Protein AF-A0A354I7J8-F1 (afdb_monomer_lite)

Foldseek 3Di:
DQLLPDDPVLLLLLLLLLVLLVVPPDDDDPQLLVLSQVSCVSNVHDGDRHDHPDHNLVSLQVCLVVDDQVNLLVSLLSSLCSNDRVHDPVPVVCVLVSSCVSNVNDSVSSVVSNVVVVVVVVVVVVVCVVVPD

Secondary structure (DSSP, 8-state):
--GGGS-HHHHHHHHHHHHHTTTTT-PPPHHHHHHHHHHHHHHT---------S-HHHHHHHHHHHS-HHHHHHHHHHHHHHHTTTS--TT-TTHHHHHHHHTTS-HHHHHHHHHHHHHHHHHHHHHHHHHH-

Radius of gyration: 14.53 Å; chains: 1; bounding box: 40×35×32 Å

Structure (mmCIF, N/CA/C/O backbone):
data_AF-A0A354I7J8-F1
#
_entry.id   AF-A0A354I7J8-F1
#
loop_
_atom_site.group_PDB
_atom_site.id
_atom_site.type_symbol
_atom_site.label_atom_id
_atom_site.label_alt_id
_atom_site.label_comp_id
_atom_site.label_asym_id
_atom_site.label_entity_id
_atom_site.label_seq_id
_atom_site.pdbx_PDB_ins_code
_atom_site.Cartn_x
_atom_site.Cartn_y
_atom_site.Cartn_z
_atom_site.occupancy
_atom_site.B_iso_or_equiv
_atom_site.auth_seq_id
_atom_site.auth_comp_id
_atom_site.auth_asym_id
_atom_site.auth_atom_id
_atom_site.pdbx_PDB_model_num
ATOM 1 N N . MET A 1 1 ? -1.623 -7.823 -0.466 1.00 88.00 1 MET A N 1
ATOM 2 C CA . MET A 1 1 ? -1.645 -6.779 0.580 1.00 88.00 1 MET A CA 1
ATOM 3 C C . MET A 1 1 ? -2.996 -6.694 1.309 1.00 88.00 1 MET A C 1
ATOM 5 O O . MET A 1 1 ? -3.339 -5.620 1.787 1.00 88.00 1 MET A O 1
ATOM 9 N N . PHE A 1 2 ? -3.724 -7.810 1.479 1.00 94.31 2 PHE A N 1
ATOM 10 C CA . PHE A 1 2 ? -5.080 -7.839 2.059 1.00 94.31 2 PHE A CA 1
ATOM 11 C C . PHE A 1 2 ? -6.066 -6.969 1.271 1.00 94.31 2 PHE A C 1
ATOM 13 O O . PHE A 1 2 ? -6.915 -6.301 1.850 1.00 94.31 2 PHE A O 1
ATOM 20 N N . LEU A 1 3 ? -5.906 -6.904 -0.054 1.00 95.38 3 LEU A N 1
ATOM 21 C CA . LEU A 1 3 ? -6.712 -6.019 -0.897 1.00 95.38 3 LEU A CA 1
ATOM 22 C C . LEU A 1 3 ? -8.109 -6.583 -1.179 1.00 95.38 3 LEU A C 1
ATOM 24 O O . LEU A 1 3 ? -9.004 -5.853 -1.590 1.00 95.38 3 LEU A O 1
ATOM 28 N N . ASP A 1 4 ? -8.321 -7.864 -0.897 1.00 93.88 4 ASP A N 1
ATOM 29 C CA . ASP A 1 4 ? -9.620 -8.530 -0.943 1.00 93.88 4 ASP A CA 1
ATOM 30 C C . ASP A 1 4 ? -10.641 -7.914 0.032 1.00 93.88 4 ASP A C 1
ATOM 32 O O . ASP A 1 4 ? -11.846 -7.986 -0.211 1.00 93.88 4 ASP A O 1
ATOM 36 N N . VAL A 1 5 ? -10.173 -7.239 1.092 1.00 94.81 5 VAL A N 1
ATOM 37 C CA . VAL A 1 5 ? -11.037 -6.559 2.073 1.00 94.81 5 VAL A CA 1
ATOM 38 C C . VAL A 1 5 ? -11.592 -5.219 1.573 1.00 94.81 5 VAL A C 1
ATOM 40 O O . VAL A 1 5 ? -12.475 -4.648 2.221 1.00 94.81 5 VAL A O 1
ATOM 43 N N . LEU A 1 6 ? -11.090 -4.700 0.443 1.00 97.00 6 LEU A N 1
ATOM 44 C CA . LEU A 1 6 ? -11.561 -3.440 -0.130 1.00 97.00 6 LEU A CA 1
ATOM 45 C C . LEU A 1 6 ? -12.972 -3.598 -0.691 1.00 97.00 6 LEU A C 1
ATOM 47 O O . LEU A 1 6 ? -13.261 -4.485 -1.506 1.00 97.00 6 LEU A O 1
ATOM 51 N N . GLN A 1 7 ? -13.833 -2.669 -0.290 1.00 96.94 7 GLN A N 1
ATOM 52 C CA . GLN A 1 7 ? -15.183 -2.543 -0.807 1.00 96.94 7 GLN A CA 1
ATOM 53 C C . GLN A 1 7 ? -15.122 -2.159 -2.281 1.00 96.94 7 GLN A C 1
ATOM 55 O O . GLN A 1 7 ? -14.329 -1.307 -2.677 1.00 96.94 7 GLN A O 1
ATOM 60 N N . GLU A 1 8 ? -16.000 -2.749 -3.092 1.00 96.06 8 GLU A N 1
ATOM 61 C CA . GLU A 1 8 ? -15.997 -2.584 -4.551 1.00 96.06 8 GLU A CA 1
ATOM 62 C C . GLU A 1 8 ? -15.950 -1.111 -4.986 1.00 96.06 8 GLU A C 1
ATOM 64 O O . GLU A 1 8 ? -15.128 -0.734 -5.818 1.00 96.06 8 GLU A O 1
ATOM 69 N N . LYS A 1 9 ? -16.740 -0.259 -4.319 1.00 95.44 9 LYS A N 1
ATOM 70 C CA . LYS A 1 9 ? -16.822 1.193 -4.554 1.00 95.44 9 LYS A CA 1
ATOM 71 C C . LYS A 1 9 ? -15.499 1.962 -4.381 1.00 95.44 9 LYS A C 1
ATOM 73 O O . LYS A 1 9 ? -15.413 3.100 -4.834 1.00 95.44 9 LYS A O 1
ATOM 78 N N . ASN A 1 10 ? -14.511 1.388 -3.693 1.00 96.94 10 ASN A N 1
ATOM 79 C CA . ASN A 1 10 ? -13.248 2.046 -3.355 1.00 96.94 10 ASN A CA 1
ATOM 80 C C . ASN A 1 10 ? -12.044 1.485 -4.133 1.00 96.94 10 ASN A C 1
ATOM 82 O O . ASN A 1 10 ? -10.967 2.074 -4.080 1.00 96.94 10 ASN A O 1
ATOM 86 N N . ARG A 1 11 ? -12.199 0.358 -4.841 1.00 96.75 11 ARG A N 1
ATOM 87 C CA . ARG A 1 11 ? -11.084 -0.364 -5.485 1.00 96.75 11 ARG A CA 1
ATOM 88 C C . ARG A 1 11 ? -10.398 0.455 -6.572 1.00 96.75 11 ARG A C 1
ATOM 90 O O . ARG A 1 11 ? -9.175 0.521 -6.594 1.00 96.75 11 ARG A O 1
ATOM 97 N N . GLU A 1 12 ? -11.186 1.109 -7.421 1.00 95.75 12 GLU A N 1
ATOM 98 C CA . GLU A 1 12 ? -10.664 1.950 -8.504 1.00 95.75 12 GLU A CA 1
ATOM 99 C C . GLU A 1 12 ? -9.854 3.125 -7.948 1.00 95.75 12 GLU A C 1
ATOM 101 O O . GLU A 1 12 ? -8.688 3.309 -8.276 1.00 95.75 12 GLU A O 1
ATOM 106 N N . MET A 1 13 ? -10.439 3.843 -6.989 1.00 95.81 13 MET A N 1
ATOM 107 C CA . MET A 1 13 ? -9.806 4.985 -6.333 1.00 95.81 13 MET A CA 1
ATOM 108 C C . MET A 1 13 ? -8.538 4.588 -5.556 1.00 95.81 13 MET A C 1
ATOM 110 O O . MET A 1 13 ? -7.580 5.353 -5.474 1.00 95.81 13 MET A O 1
ATOM 114 N N . PHE A 1 14 ? -8.483 3.371 -5.009 1.00 96.81 14 PHE A N 1
ATOM 115 C CA . PHE A 1 14 ? -7.249 2.828 -4.441 1.00 96.81 14 PHE A CA 1
ATOM 116 C C . PHE A 1 14 ? -6.158 2.626 -5.508 1.00 96.81 14 PHE A C 1
ATOM 118 O O . PHE A 1 14 ? -5.001 2.970 -5.262 1.00 96.81 14 PHE A O 1
ATOM 125 N N . LEU A 1 15 ? -6.495 2.108 -6.692 1.00 95.69 15 LEU A N 1
ATOM 126 C CA . LEU A 1 15 ? -5.518 1.977 -7.776 1.00 95.69 15 LEU A CA 1
ATOM 127 C C . LEU A 1 15 ? -5.040 3.347 -8.267 1.00 95.69 15 LEU A C 1
ATOM 129 O O . LEU A 1 15 ? -3.841 3.520 -8.500 1.00 95.69 15 LEU A O 1
ATOM 133 N N . GLU A 1 16 ? -5.950 4.319 -8.385 1.00 94.50 16 GLU A N 1
ATOM 134 C CA . GLU A 1 16 ? -5.620 5.714 -8.694 1.00 94.50 16 GLU A CA 1
ATOM 135 C C . GLU A 1 16 ? -4.619 6.275 -7.675 1.00 94.50 16 GLU A C 1
ATOM 137 O O . GLU A 1 16 ? -3.610 6.863 -8.064 1.00 94.50 16 GLU A O 1
ATOM 142 N N . ALA A 1 17 ? -4.825 6.011 -6.378 1.00 93.81 17 ALA A N 1
ATOM 143 C CA . ALA A 1 17 ? -3.870 6.380 -5.337 1.00 93.81 17 ALA A CA 1
ATOM 144 C C . ALA A 1 17 ? -2.492 5.747 -5.590 1.00 93.81 17 ALA A C 1
ATOM 146 O O . ALA A 1 17 ? -1.486 6.453 -5.584 1.00 93.81 17 ALA A O 1
ATOM 147 N N . CYS A 1 18 ? -2.421 4.439 -5.864 1.00 92.56 18 CYS A N 1
ATOM 148 C CA . CYS A 1 18 ? -1.147 3.770 -6.138 1.00 92.56 18 CYS A CA 1
ATOM 149 C C . CYS A 1 18 ? -0.388 4.423 -7.300 1.00 92.56 18 CYS A C 1
ATOM 151 O O . CYS A 1 18 ? 0.796 4.727 -7.156 1.00 92.56 18 CYS A O 1
ATOM 153 N 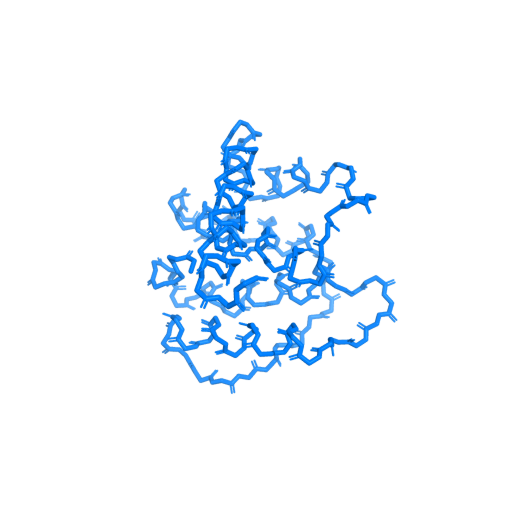N . VAL A 1 19 ? -1.053 4.701 -8.426 1.00 90.12 19 VAL A N 1
ATOM 154 C CA . VAL A 1 19 ? -0.378 5.339 -9.567 1.00 90.12 19 VAL A CA 1
ATOM 155 C C . VAL A 1 19 ? -0.006 6.795 -9.272 1.00 90.12 19 VAL A C 1
ATOM 157 O O . VAL A 1 19 ? 1.082 7.226 -9.656 1.00 90.12 19 VAL A O 1
ATOM 160 N N . SER A 1 20 ? -0.818 7.533 -8.508 1.00 88.62 20 SER A N 1
ATOM 161 C CA . SER A 1 20 ? -0.523 8.917 -8.110 1.00 88.62 20 SER A CA 1
ATOM 162 C C . SER A 1 20 ? 0.718 9.054 -7.219 1.00 88.62 20 SER A C 1
ATOM 164 O O . SER A 1 20 ? 1.328 10.119 -7.210 1.00 88.62 20 SER A O 1
ATOM 166 N N . VAL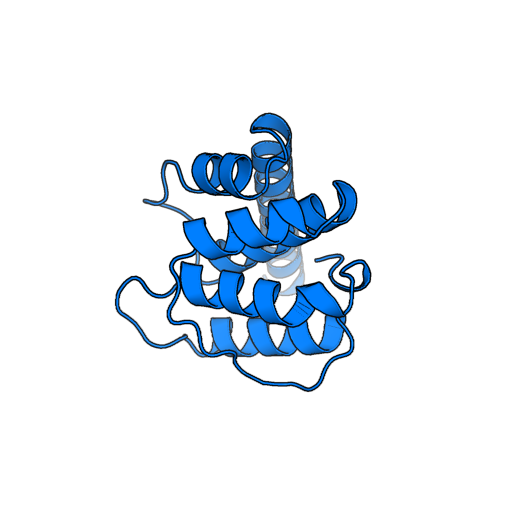 A 1 21 ? 1.162 7.994 -6.529 1.00 84.44 21 VAL A N 1
ATOM 167 C CA . VAL A 1 21 ? 2.440 7.994 -5.780 1.00 84.44 21 VAL A CA 1
ATOM 168 C C . VAL A 1 21 ? 3.663 8.138 -6.696 1.00 84.44 21 VAL A C 1
ATOM 170 O O . VAL A 1 21 ? 4.711 8.617 -6.266 1.00 84.44 21 VAL A O 1
ATOM 173 N N . THR A 1 22 ? 3.549 7.723 -7.958 1.00 72.94 22 THR A N 1
ATOM 174 C CA . THR A 1 22 ? 4.662 7.698 -8.931 1.00 72.94 22 THR A CA 1
ATOM 175 C C . THR A 1 22 ? 4.659 8.896 -9.881 1.00 72.94 22 THR A C 1
ATOM 177 O O . THR A 1 22 ? 5.655 9.177 -10.548 1.00 72.94 22 THR A O 1
ATOM 180 N N . MET A 1 23 ? 3.560 9.655 -9.899 1.00 58.62 23 MET A N 1
ATOM 181 C CA . MET A 1 23 ? 3.259 10.722 -10.862 1.00 58.62 23 MET A CA 1
ATOM 182 C C . MET A 1 23 ? 3.971 12.056 -10.568 1.00 58.62 23 MET A C 1
ATOM 184 O O . MET A 1 23 ? 3.431 13.121 -10.845 1.00 58.62 23 MET A O 1
ATOM 188 N N . LEU A 1 24 ? 5.200 12.019 -10.040 1.00 51.72 24 LEU A N 1
ATOM 189 C CA . LEU A 1 24 ? 6.029 13.222 -9.897 1.00 51.72 24 LEU A CA 1
ATOM 190 C C . LEU A 1 24 ? 6.837 13.586 -11.155 1.00 51.72 24 LEU A C 1
ATOM 192 O O . LEU A 1 24 ? 7.406 14.666 -11.149 1.00 51.72 24 LEU A O 1
ATOM 196 N N . ASP A 1 25 ? 6.877 12.745 -12.207 1.00 47.38 25 ASP A N 1
ATOM 197 C CA . ASP A 1 25 ? 7.232 13.154 -13.597 1.00 47.38 25 ASP A CA 1
ATOM 198 C C . ASP A 1 25 ? 7.343 11.993 -14.622 1.00 47.38 25 ASP A C 1
ATOM 200 O O . ASP A 1 25 ? 7.840 12.182 -15.736 1.00 47.38 25 ASP A O 1
ATOM 204 N N . ARG A 1 26 ? 6.974 10.743 -14.289 1.00 57.16 26 ARG A N 1
ATOM 205 C CA . ARG A 1 26 ? 7.320 9.580 -15.134 1.00 57.16 26 ARG A CA 1
ATOM 206 C C . ARG A 1 26 ? 6.184 8.581 -15.312 1.00 57.16 26 ARG A C 1
ATOM 208 O O . ARG A 1 26 ? 5.376 8.343 -14.426 1.00 57.16 26 ARG A O 1
ATOM 215 N N . SER A 1 27 ? 6.163 7.972 -16.496 1.00 74.81 27 SER A N 1
ATOM 216 C CA . SER A 1 27 ? 5.361 6.790 -16.806 1.00 74.81 27 SER A CA 1
ATOM 217 C C . SER A 1 27 ? 5.728 5.620 -15.891 1.00 74.81 27 SER A C 1
ATOM 219 O O . SER A 1 27 ? 6.920 5.403 -15.671 1.00 74.81 27 SER A O 1
ATOM 221 N N . LEU A 1 28 ? 4.737 4.812 -15.493 1.00 84.44 28 LEU A N 1
ATOM 222 C CA . LEU A 1 28 ? 4.960 3.600 -14.696 1.00 84.44 28 LEU A CA 1
ATOM 223 C C . LEU A 1 28 ? 6.035 2.691 -15.307 1.00 84.44 28 LEU A C 1
ATOM 225 O O . LEU A 1 28 ? 5.981 2.382 -16.512 1.00 84.44 28 LEU A O 1
ATOM 229 N N . THR A 1 29 ? 6.948 2.213 -14.463 1.00 88.31 29 THR A N 1
ATOM 230 C CA . THR A 1 29 ? 7.912 1.165 -14.794 1.00 88.31 29 THR A CA 1
ATOM 231 C C . THR A 1 29 ? 7.201 -0.169 -15.031 1.00 88.31 29 THR A C 1
ATOM 233 O O . THR A 1 29 ? 6.040 -0.375 -14.670 1.00 88.31 29 THR A O 1
ATOM 236 N N . GLU A 1 30 ? 7.892 -1.124 -15.652 1.00 89.50 30 GLU A N 1
ATOM 237 C CA . GLU A 1 30 ? 7.329 -2.460 -15.885 1.00 89.50 30 GLU A CA 1
ATOM 238 C C . GLU A 1 30 ? 7.005 -3.194 -14.570 1.00 89.50 30 GLU A C 1
ATOM 240 O O . GLU A 1 30 ? 6.056 -3.977 -14.503 1.00 89.50 30 GLU A O 1
ATOM 245 N N . ARG A 1 31 ? 7.777 -2.937 -13.505 1.00 89.81 31 ARG A N 1
ATOM 246 C CA . ARG A 1 31 ? 7.531 -3.520 -12.179 1.00 89.81 31 ARG A CA 1
ATOM 247 C C . ARG A 1 31 ? 6.278 -2.933 -11.547 1.00 89.81 31 ARG A C 1
ATOM 249 O O . ARG A 1 31 ? 5.428 -3.695 -11.092 1.00 89.81 31 ARG A O 1
ATOM 256 N N . GLU A 1 32 ? 6.135 -1.614 -11.596 1.00 90.88 32 GLU A N 1
ATOM 257 C CA . GLU A 1 32 ? 4.948 -0.910 -11.113 1.00 90.88 32 GLU A CA 1
ATOM 258 C C . GLU A 1 32 ? 3.690 -1.370 -11.858 1.00 90.88 32 GLU A C 1
ATOM 260 O O . GLU A 1 32 ? 2.707 -1.738 -11.221 1.00 90.88 32 GLU A O 1
ATOM 265 N N . ARG A 1 33 ? 3.734 -1.472 -13.197 1.00 92.50 33 ARG A N 1
ATOM 266 C CA . ARG A 1 33 ? 2.612 -2.009 -13.993 1.00 92.50 33 ARG A CA 1
ATOM 267 C C . ARG A 1 33 ? 2.228 -3.410 -13.543 1.00 92.50 33 ARG A C 1
ATOM 269 O O . ARG A 1 33 ? 1.058 -3.662 -13.275 1.00 92.50 33 ARG A O 1
ATOM 276 N N . LYS A 1 34 ? 3.199 -4.318 -13.408 1.00 94.62 34 LYS A N 1
ATOM 277 C CA . LYS A 1 34 ? 2.936 -5.684 -12.929 1.00 94.62 34 LYS A CA 1
ATOM 278 C C . LYS A 1 34 ? 2.304 -5.706 -11.541 1.00 94.62 34 LYS A C 1
ATOM 280 O O . LYS A 1 34 ? 1.450 -6.559 -11.298 1.00 94.62 34 LYS A O 1
ATOM 285 N N . LEU A 1 35 ? 2.695 -4.788 -10.657 1.00 94.19 35 LEU A N 1
ATOM 286 C CA . LEU A 1 35 ? 2.106 -4.673 -9.327 1.00 94.19 35 LEU A CA 1
ATOM 287 C C . LEU A 1 35 ? 0.667 -4.153 -9.376 1.00 94.19 35 LEU A C 1
ATOM 289 O O . LEU A 1 35 ? -0.186 -4.746 -8.723 1.00 94.19 35 LEU A O 1
ATOM 293 N N . VAL A 1 36 ? 0.363 -3.143 -10.200 1.00 95.31 36 VAL A N 1
ATOM 294 C CA . VAL A 1 36 ? -1.025 -2.685 -10.419 1.00 95.31 36 VAL A CA 1
ATOM 295 C C . VAL A 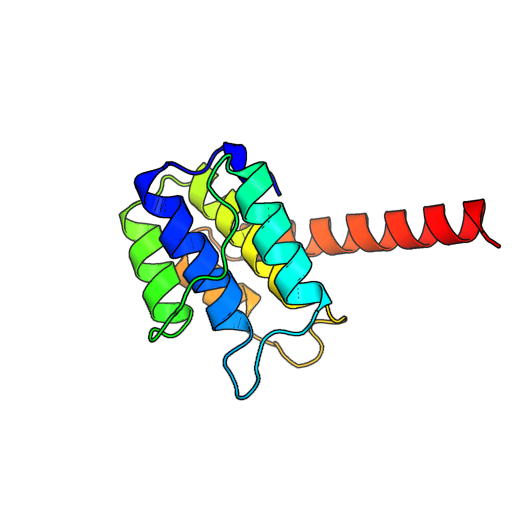1 36 ? -1.907 -3.843 -10.902 1.00 95.31 36 VAL A C 1
ATOM 297 O O . VAL A 1 36 ? -2.980 -4.082 -10.348 1.00 95.31 36 VAL A O 1
ATOM 300 N N . LEU A 1 37 ? -1.438 -4.625 -11.880 1.00 96.88 37 LEU A N 1
ATOM 301 C CA . LEU A 1 37 ? -2.192 -5.783 -12.376 1.00 96.88 37 LEU A CA 1
ATOM 302 C C . LEU A 1 37 ? -2.347 -6.875 -11.304 1.00 96.88 37 LEU A C 1
ATOM 304 O O . LEU A 1 37 ? -3.389 -7.522 -11.215 1.00 96.88 37 LEU A O 1
ATOM 308 N N . ALA A 1 38 ? -1.335 -7.075 -10.454 1.00 97.12 38 ALA A N 1
ATOM 309 C CA . ALA A 1 38 ? -1.440 -7.985 -9.314 1.00 97.12 38 ALA A CA 1
ATOM 310 C C . ALA A 1 38 ? -2.477 -7.511 -8.287 1.00 97.12 38 ALA A C 1
ATOM 312 O O . ALA A 1 38 ? -3.235 -8.337 -7.783 1.00 97.12 38 ALA A O 1
ATOM 313 N N . TYR A 1 39 ? -2.561 -6.205 -8.030 1.00 97.56 39 TYR A N 1
ATOM 314 C CA . TYR A 1 39 ? -3.587 -5.624 -7.166 1.00 97.56 39 TYR A CA 1
ATOM 315 C C . TYR A 1 39 ? -4.990 -5.796 -7.754 1.00 97.56 39 TYR A C 1
ATOM 317 O O . TYR A 1 39 ? -5.900 -6.172 -7.019 1.00 97.56 39 TYR A O 1
ATOM 325 N N . CYS A 1 40 ? -5.164 -5.629 -9.071 1.00 97.69 40 CYS A N 1
ATOM 326 C CA . CYS A 1 40 ? -6.436 -5.923 -9.745 1.00 97.69 40 CYS A CA 1
ATOM 327 C C . CYS A 1 40 ? -6.889 -7.367 -9.482 1.00 97.69 40 CYS A C 1
ATOM 329 O O . CYS A 1 40 ? -8.026 -7.599 -9.068 1.00 97.69 40 CYS A O 1
ATOM 331 N N . ARG A 1 41 ? -5.976 -8.335 -9.657 1.00 97.56 41 ARG A N 1
ATOM 332 C CA . ARG A 1 41 ? -6.255 -9.756 -9.396 1.00 97.56 41 ARG A CA 1
ATOM 333 C C . ARG A 1 41 ? -6.592 -10.028 -7.934 1.00 97.56 41 ARG A C 1
ATOM 335 O O . ARG A 1 41 ? -7.538 -10.761 -7.672 1.00 97.56 41 ARG A O 1
ATOM 342 N N . GLU A 1 42 ? -5.844 -9.448 -6.997 1.00 97.44 42 GLU A N 1
ATOM 343 C CA . GLU A 1 42 ? -6.087 -9.629 -5.559 1.00 97.44 42 GLU A CA 1
ATOM 344 C C . GLU A 1 42 ? -7.462 -9.087 -5.141 1.00 97.44 42 GLU A C 1
ATOM 346 O O . GLU A 1 42 ? -8.167 -9.726 -4.367 1.00 97.44 42 GLU A O 1
ATOM 351 N N . MET A 1 43 ? -7.879 -7.952 -5.707 1.00 97.06 43 MET A N 1
ATOM 352 C CA . MET A 1 43 ? -9.204 -7.371 -5.473 1.00 97.06 43 MET A CA 1
ATOM 353 C C . MET A 1 43 ? -10.333 -8.066 -6.253 1.00 97.06 43 MET A C 1
ATOM 355 O O . MET A 1 43 ? -11.503 -7.759 -6.031 1.00 97.06 43 MET A O 1
ATOM 359 N N . GLY A 1 44 ? -10.017 -8.967 -7.188 1.00 96.12 44 GLY A N 1
ATOM 360 C CA . GLY A 1 44 ? -11.005 -9.644 -8.030 1.00 96.12 44 GLY A CA 1
ATOM 361 C C . GLY A 1 44 ? -11.679 -8.735 -9.065 1.00 96.12 44 GLY A C 1
ATOM 362 O O . GLY A 1 44 ? -12.865 -8.907 -9.339 1.00 96.12 44 GLY A O 1
ATOM 363 N N . ILE A 1 45 ? -10.950 -7.763 -9.621 1.00 96.38 45 ILE A N 1
ATOM 364 C CA . ILE A 1 45 ? -11.434 -6.867 -10.686 1.00 96.38 45 ILE A CA 1
ATOM 365 C C . ILE A 1 45 ? -10.670 -7.093 -11.997 1.00 96.38 45 ILE A C 1
ATOM 367 O O . ILE A 1 45 ? -9.617 -7.733 -12.020 1.00 96.38 45 ILE A O 1
ATOM 371 N N . ALA A 1 46 ? -11.205 -6.567 -13.101 1.00 97.06 46 ALA A N 1
ATOM 372 C CA . ALA A 1 46 ? -10.553 -6.653 -14.402 1.00 97.06 46 ALA A CA 1
ATOM 373 C C . ALA A 1 46 ? -9.195 -5.933 -14.391 1.00 97.06 46 ALA A C 1
ATOM 375 O O . ALA A 1 46 ? -9.071 -4.807 -13.908 1.00 97.06 46 ALA A O 1
ATOM 376 N N . GLU A 1 47 ? -8.183 -6.590 -14.950 1.00 97.75 47 GLU A N 1
ATOM 377 C CA . GLU A 1 47 ? -6.832 -6.052 -15.076 1.00 97.75 47 GLU A CA 1
ATOM 378 C C . GLU A 1 47 ? -6.802 -4.812 -15.973 1.00 97.75 47 GLU A C 1
ATOM 380 O O . GLU A 1 47 ? -7.152 -4.876 -17.151 1.00 97.75 47 GLU A O 1
ATOM 385 N N . HIS A 1 48 ? -6.349 -3.690 -15.421 1.00 95.50 48 HIS A N 1
ATOM 386 C CA . HIS A 1 48 ? -6.136 -2.450 -16.158 1.00 95.50 48 HIS A CA 1
ATOM 387 C C . HIS A 1 48 ? -5.168 -1.533 -15.391 1.00 95.50 48 HIS A C 1
ATOM 389 O O . HIS A 1 48 ? -4.766 -1.832 -14.267 1.00 95.50 48 HIS A O 1
ATOM 395 N N . ILE A 1 49 ? -4.763 -0.427 -16.020 1.00 92.62 49 ILE A N 1
ATOM 396 C CA . ILE A 1 49 ? -3.990 0.638 -15.374 1.00 92.62 49 ILE A CA 1
ATOM 397 C C . ILE A 1 49 ? -4.909 1.857 -15.264 1.00 92.62 49 ILE A C 1
ATOM 399 O O . ILE A 1 49 ? -5.346 2.340 -16.315 1.00 92.62 49 ILE A O 1
ATOM 403 N N . PRO A 1 50 ? -5.211 2.353 -14.053 1.00 90.38 50 PRO A N 1
ATOM 404 C CA . PRO A 1 50 ? -6.073 3.514 -13.895 1.00 90.38 50 PRO A CA 1
ATOM 405 C C . PRO A 1 50 ? -5.373 4.765 -14.428 1.00 90.38 50 PRO A C 1
ATOM 407 O O . PRO A 1 50 ? -4.139 4.867 -14.453 1.00 90.38 50 PRO A O 1
ATOM 410 N N . GLN A 1 51 ? -6.173 5.742 -14.828 1.00 83.44 51 GLN A N 1
ATOM 411 C CA . GLN A 1 51 ? -5.694 7.093 -15.079 1.00 83.44 51 GLN A CA 1
ATOM 412 C C . GLN A 1 51 ? -6.068 7.948 -13.880 1.00 83.44 51 GLN A C 1
ATOM 414 O O . GLN A 1 51 ? -7.216 7.939 -13.461 1.00 83.44 51 GLN A O 1
ATOM 419 N N . SER A 1 52 ? -5.111 8.704 -13.353 1.00 78.31 52 SER A N 1
ATOM 420 C CA . SER A 1 52 ? -5.379 9.650 -12.279 1.00 78.31 52 SER A CA 1
ATOM 421 C C . SER A 1 52 ? -4.902 11.034 -12.686 1.00 78.31 52 SER A C 1
ATOM 423 O O . SER A 1 52 ? -3.759 11.210 -13.106 1.00 78.31 52 SER A O 1
ATOM 425 N N . SER A 1 53 ? -5.796 12.012 -12.577 1.00 75.38 53 SER A N 1
ATOM 426 C CA . SER A 1 53 ? -5.467 13.437 -12.667 1.00 75.38 53 SER A CA 1
ATOM 427 C C . SER A 1 53 ? -5.287 14.078 -11.291 1.00 75.38 53 SER A C 1
ATOM 429 O O . SER A 1 53 ? -4.909 15.244 -11.205 1.00 75.38 53 SER A O 1
ATOM 431 N N . GLU A 1 54 ? -5.594 13.344 -10.219 1.00 80.88 54 GLU A N 1
ATOM 432 C CA . GLU A 1 54 ? -5.540 13.844 -8.853 1.00 80.88 54 GLU A CA 1
ATOM 433 C C . GLU A 1 54 ? -4.239 13.442 -8.153 1.00 80.88 54 GLU A C 1
ATOM 435 O O . GLU A 1 54 ? -3.692 12.349 -8.330 1.00 80.88 54 GLU A O 1
ATOM 440 N N . GLY A 1 55 ? -3.737 14.344 -7.312 1.00 85.44 55 GLY A N 1
ATOM 441 C CA . GLY A 1 55 ? -2.614 14.048 -6.432 1.00 85.44 55 GLY A CA 1
ATOM 442 C C . GLY A 1 55 ? -3.011 13.067 -5.329 1.00 85.44 55 GLY A C 1
ATOM 443 O O . GLY A 1 55 ? -4.161 13.038 -4.887 1.00 85.44 55 GLY A O 1
ATOM 444 N N . ILE A 1 56 ? -2.032 12.310 -4.829 1.00 88.38 56 ILE A N 1
ATOM 445 C CA . ILE A 1 56 ? -2.240 11.296 -3.784 1.00 88.38 56 ILE A CA 1
ATOM 446 C C . ILE A 1 56 ? -2.990 11.835 -2.556 1.00 88.38 56 ILE A C 1
ATOM 448 O O . ILE A 1 56 ? -3.857 11.148 -2.025 1.00 88.38 56 ILE A O 1
ATOM 452 N N . ALA A 1 57 ? -2.710 13.073 -2.136 1.00 89.50 57 ALA A N 1
ATOM 453 C CA . ALA A 1 57 ? -3.349 13.696 -0.977 1.00 89.50 57 ALA A CA 1
ATOM 454 C C . ALA A 1 57 ? -4.869 13.889 -1.151 1.00 89.50 57 ALA A C 1
ATOM 456 O O . ALA A 1 57 ? -5.625 13.713 -0.198 1.00 89.50 57 ALA A O 1
ATOM 457 N N . GLY A 1 58 ? -5.330 14.223 -2.362 1.00 91.25 58 GLY A N 1
ATOM 458 C CA . GLY A 1 58 ? -6.762 14.366 -2.649 1.00 91.25 58 GLY A CA 1
ATOM 459 C C . GLY A 1 58 ? -7.476 13.016 -2.615 1.00 91.25 58 GLY A C 1
ATOM 460 O O . GLY A 1 58 ? -8.503 12.858 -1.953 1.00 91.25 58 GLY A O 1
ATOM 461 N N . ILE A 1 59 ? -6.864 12.015 -3.247 1.00 94.38 59 ILE A N 1
ATOM 462 C CA . ILE A 1 59 ? -7.420 10.666 -3.341 1.00 94.38 59 ILE A CA 1
ATOM 463 C C . ILE A 1 59 ? -7.519 10.013 -1.959 1.00 94.38 59 ILE A C 1
ATOM 465 O O . ILE A 1 59 ? -8.561 9.458 -1.608 1.00 94.38 59 ILE A O 1
ATOM 469 N N . THR A 1 60 ? -6.470 10.101 -1.136 1.00 95.25 60 THR A N 1
ATOM 470 C CA . THR A 1 60 ? -6.483 9.506 0.210 1.00 95.25 60 THR A CA 1
ATOM 471 C C . THR A 1 60 ? -7.510 10.169 1.121 1.00 95.25 60 THR A C 1
ATOM 473 O O . THR A 1 60 ? -8.212 9.453 1.835 1.00 95.25 60 THR A O 1
ATOM 476 N N . ALA A 1 61 ? -7.688 11.491 1.032 1.00 94.62 61 ALA A N 1
ATOM 477 C CA . ALA A 1 61 ? -8.740 12.195 1.759 1.00 94.62 61 ALA A CA 1
ATOM 478 C C . ALA A 1 61 ? -10.146 11.716 1.351 1.00 94.62 61 ALA A C 1
ATOM 480 O O . ALA A 1 61 ? -10.989 11.476 2.216 1.00 94.62 61 ALA A O 1
ATOM 481 N N . MET A 1 62 ? -10.403 11.505 0.054 1.00 95.25 62 MET A N 1
ATOM 482 C CA . MET A 1 62 ? -11.683 10.953 -0.412 1.00 95.25 62 MET A CA 1
ATOM 483 C C . MET A 1 62 ? -11.911 9.513 0.052 1.00 95.25 62 MET A C 1
ATOM 485 O O . MET A 1 62 ? -13.022 9.168 0.464 1.00 95.25 62 MET A O 1
ATOM 489 N N . LEU A 1 63 ? -10.874 8.674 0.011 1.00 96.38 63 LEU A N 1
ATOM 490 C CA . LEU A 1 63 ? -10.931 7.307 0.531 1.00 96.38 63 LEU A CA 1
ATOM 491 C C . LEU A 1 63 ? -11.231 7.302 2.034 1.00 96.38 63 LEU A C 1
ATOM 493 O O . LEU A 1 63 ? -12.025 6.480 2.494 1.00 96.38 63 LEU A O 1
ATOM 497 N N . ALA A 1 64 ? -10.669 8.247 2.793 1.00 96.50 64 ALA A N 1
ATOM 498 C CA . ALA A 1 64 ? -10.881 8.343 4.233 1.00 96.50 64 ALA A CA 1
ATOM 499 C C . ALA A 1 64 ? -12.346 8.573 4.630 1.00 96.50 64 ALA A C 1
ATOM 501 O O . ALA A 1 64 ? -12.775 8.070 5.666 1.00 96.50 64 ALA A O 1
ATOM 502 N N . GLU A 1 65 ? -13.111 9.289 3.803 1.00 96.19 65 GLU A N 1
ATOM 503 C CA . GLU A 1 65 ? -14.542 9.545 4.025 1.00 96.19 65 GLU A CA 1
ATOM 504 C C . GLU A 1 65 ? -15.440 8.360 3.630 1.00 96.19 65 GLU A C 1
ATOM 506 O O . GLU A 1 65 ? -16.602 8.292 4.028 1.00 96.19 65 GLU A O 1
ATOM 511 N N . ARG A 1 66 ? -14.934 7.422 2.818 1.00 94.38 66 ARG A N 1
ATOM 512 C CA . ARG A 1 66 ? -15.735 6.338 2.217 1.00 94.38 66 ARG A CA 1
ATOM 513 C C . ARG A 1 66 ? -15.466 4.959 2.805 1.00 94.38 66 ARG A C 1
ATOM 515 O O . ARG A 1 66 ? -16.315 4.070 2.642 1.00 94.38 66 ARG A O 1
ATOM 522 N N . ALA A 1 67 ? -14.290 4.777 3.396 1.00 96.56 67 ALA A N 1
ATOM 523 C CA . ALA A 1 67 ? -13.752 3.495 3.821 1.00 96.56 67 ALA A CA 1
ATOM 524 C C . ALA A 1 67 ? -13.684 3.371 5.349 1.00 96.56 67 ALA A C 1
ATOM 526 O O . ALA A 1 67 ? -13.334 4.302 6.081 1.00 96.56 67 ALA A O 1
ATOM 527 N N . GLU A 1 68 ? -13.956 2.168 5.838 1.00 96.06 68 GLU A N 1
ATOM 528 C CA . GLU A 1 68 ? -13.835 1.851 7.259 1.00 96.06 68 GLU A CA 1
ATOM 529 C C . GLU A 1 68 ? -12.365 1.736 7.683 1.00 96.06 68 GLU A C 1
ATOM 531 O O . GLU A 1 68 ? -11.469 1.532 6.864 1.00 96.06 68 GLU A O 1
ATOM 536 N N . VAL A 1 69 ? -12.091 1.843 8.987 1.00 95.38 69 VAL A N 1
ATOM 537 C CA . VAL A 1 69 ? -10.711 1.803 9.518 1.00 95.38 69 VAL A CA 1
ATOM 538 C C . VAL A 1 69 ? -9.896 0.594 9.015 1.00 95.38 69 VAL A C 1
ATOM 540 O O . VAL A 1 69 ? -8.747 0.802 8.621 1.00 95.38 69 VAL A O 1
ATOM 543 N N . PRO A 1 70 ? -10.412 -0.655 9.001 1.00 95.75 70 PRO A N 1
ATOM 544 C CA . PRO A 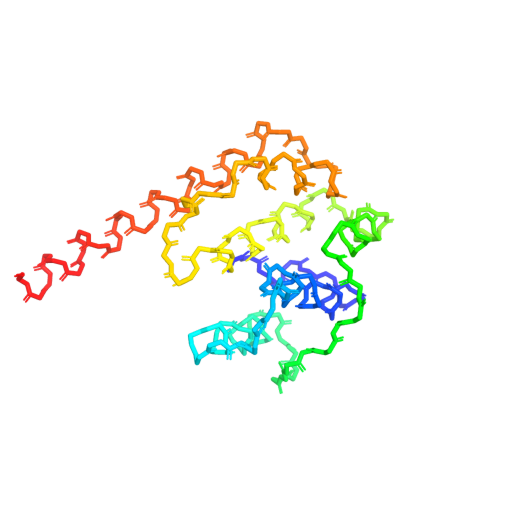1 70 ? -9.639 -1.803 8.514 1.00 95.75 70 PRO A CA 1
ATOM 545 C C . PRO A 1 70 ? -9.273 -1.689 7.031 1.00 95.75 70 PRO A C 1
ATOM 547 O O . PRO A 1 70 ? -8.145 -1.987 6.647 1.00 95.75 70 PRO A O 1
ATOM 550 N N . GLU A 1 71 ? -10.205 -1.198 6.218 1.00 97.62 71 GLU A N 1
ATOM 551 C CA . GLU A 1 71 ? -10.012 -0.995 4.785 1.00 97.62 71 GLU A CA 1
ATOM 552 C C . GLU A 1 71 ? -8.956 0.087 4.521 1.00 97.62 71 GLU A C 1
ATOM 554 O O . GLU A 1 71 ? -8.035 -0.119 3.734 1.00 97.62 71 GLU A O 1
ATOM 559 N N . ARG A 1 72 ? -9.001 1.196 5.270 1.00 97.75 72 ARG A N 1
ATOM 560 C CA . ARG A 1 72 ? -8.004 2.278 5.187 1.00 97.75 72 ARG A CA 1
ATOM 561 C C . ARG A 1 72 ? -6.596 1.802 5.546 1.00 97.75 72 ARG A C 1
ATOM 563 O O . ARG A 1 72 ? -5.624 2.232 4.932 1.00 97.75 72 ARG A O 1
ATOM 570 N N . LYS A 1 73 ? -6.467 0.873 6.499 1.00 97.75 73 LYS A N 1
ATOM 571 C CA . LYS A 1 73 ? -5.176 0.247 6.837 1.00 97.75 73 LYS A CA 1
ATOM 572 C C . LYS A 1 73 ? -4.663 -0.667 5.721 1.00 97.75 73 LYS A C 1
ATOM 574 O O . LYS A 1 73 ? -3.470 -0.634 5.431 1.00 97.75 73 LYS A O 1
ATOM 579 N N . ALA A 1 74 ? -5.540 -1.444 5.082 1.00 97.69 74 ALA A N 1
ATOM 580 C CA . ALA A 1 74 ? -5.173 -2.264 3.925 1.00 97.69 74 ALA A CA 1
ATOM 581 C C . ALA A 1 74 ? -4.733 -1.395 2.734 1.00 97.69 74 ALA A C 1
ATOM 583 O O . ALA A 1 74 ? -3.694 -1.658 2.128 1.00 97.69 74 ALA A O 1
ATOM 584 N N . MET A 1 75 ? -5.456 -0.300 2.465 1.00 97.88 75 MET A N 1
ATOM 585 C CA . MET A 1 75 ? -5.068 0.699 1.464 1.00 97.88 75 MET A CA 1
ATOM 586 C C . MET A 1 75 ? -3.693 1.296 1.772 1.00 97.88 75 MET A C 1
ATOM 588 O O . MET A 1 75 ? -2.835 1.322 0.894 1.00 97.88 75 MET A O 1
ATOM 592 N N . ALA A 1 76 ? -3.445 1.716 3.017 1.00 96.62 76 ALA A N 1
ATOM 593 C CA . ALA A 1 76 ? -2.149 2.259 3.416 1.00 96.62 76 ALA A CA 1
ATOM 594 C C . ALA A 1 76 ? -1.010 1.254 3.192 1.00 96.62 76 ALA A C 1
ATOM 596 O O . ALA A 1 76 ? 0.010 1.610 2.610 1.00 96.62 76 ALA A O 1
ATOM 597 N N . LEU A 1 77 ? -1.201 -0.011 3.583 1.00 96.44 77 LEU A N 1
ATOM 598 C CA . LEU A 1 77 ? -0.220 -1.072 3.345 1.00 96.44 77 LEU A CA 1
ATOM 599 C C . LEU A 1 77 ? 0.059 -1.259 1.845 1.00 96.44 77 LEU A C 1
ATOM 601 O O . LEU A 1 77 ? 1.217 -1.340 1.440 1.00 96.44 77 LEU A O 1
ATOM 605 N N . GLY A 1 78 ? -0.990 -1.302 1.018 1.00 95.88 78 GLY A N 1
ATOM 606 C CA . GLY A 1 78 ? -0.870 -1.436 -0.434 1.00 95.88 78 GLY A CA 1
ATOM 607 C C . GLY A 1 78 ? -0.150 -0.256 -1.090 1.00 95.88 78 GLY A C 1
ATOM 608 O O . GLY A 1 78 ? 0.710 -0.465 -1.947 1.00 95.88 78 GLY A O 1
ATOM 609 N N . ILE A 1 79 ? -0.451 0.969 -0.655 1.00 94.75 79 ILE A N 1
ATOM 610 C CA . ILE A 1 79 ? 0.173 2.206 -1.140 1.00 94.75 79 ILE A CA 1
ATOM 611 C C . ILE A 1 79 ? 1.649 2.273 -0.723 1.00 94.75 79 ILE A C 1
ATOM 613 O O . ILE A 1 79 ? 2.499 2.564 -1.563 1.00 94.75 79 ILE A O 1
ATOM 617 N N . LEU A 1 80 ? 1.981 1.946 0.531 1.00 92.56 80 LEU A N 1
ATOM 618 C CA . LEU A 1 80 ? 3.370 1.880 1.008 1.00 92.56 80 LEU A CA 1
ATOM 619 C C . LEU A 1 80 ? 4.174 0.819 0.254 1.00 92.56 80 LEU A C 1
ATOM 621 O O . LEU A 1 80 ? 5.279 1.093 -0.206 1.00 92.56 80 LEU A O 1
ATOM 625 N N . ALA A 1 81 ? 3.612 -0.378 0.065 1.00 92.31 81 ALA A N 1
ATOM 626 C CA . ALA A 1 81 ? 4.262 -1.432 -0.707 1.00 92.31 81 ALA A CA 1
ATOM 627 C C . ALA A 1 81 ? 4.513 -1.000 -2.160 1.00 92.31 81 ALA A C 1
ATOM 629 O O . ALA A 1 81 ? 5.587 -1.256 -2.705 1.00 92.31 81 ALA A O 1
ATOM 630 N N . PHE A 1 82 ? 3.552 -0.296 -2.765 1.00 91.44 82 PHE A N 1
ATOM 631 C CA . PHE A 1 82 ? 3.702 0.264 -4.104 1.00 91.44 82 PHE A CA 1
ATOM 632 C C . PHE A 1 82 ? 4.821 1.306 -4.155 1.00 91.44 82 PHE A C 1
ATOM 634 O O . PHE A 1 82 ? 5.694 1.239 -5.013 1.00 91.44 82 PHE A O 1
ATOM 641 N N . ALA A 1 83 ? 4.864 2.211 -3.177 1.00 88.25 83 ALA A N 1
ATOM 642 C CA . ALA A 1 83 ? 5.879 3.253 -3.068 1.00 88.25 83 ALA A CA 1
ATOM 643 C C . ALA A 1 83 ? 7.322 2.719 -2.949 1.00 88.25 83 ALA A C 1
ATOM 645 O O . ALA A 1 83 ? 8.254 3.484 -3.212 1.00 88.25 83 ALA A O 1
ATOM 646 N N . ARG A 1 84 ? 7.484 1.446 -2.551 1.00 85.38 84 ARG A N 1
ATOM 647 C CA . ARG A 1 84 ? 8.755 0.741 -2.306 1.00 85.38 84 ARG A CA 1
ATOM 648 C C . ARG A 1 84 ? 9.167 -0.224 -3.424 1.00 85.38 84 ARG A C 1
ATOM 650 O O . ARG A 1 84 ? 10.253 -0.793 -3.355 1.00 85.38 84 ARG A O 1
ATOM 657 N N . ILE A 1 85 ? 8.334 -0.460 -4.444 1.00 84.75 85 ILE A N 1
ATOM 658 C CA . ILE A 1 85 ? 8.594 -1.549 -5.409 1.00 84.75 85 ILE A CA 1
ATOM 659 C C . ILE A 1 85 ? 9.902 -1.378 -6.195 1.00 84.75 85 ILE A C 1
ATOM 661 O O . ILE A 1 85 ? 10.588 -2.362 -6.488 1.00 84.75 85 ILE A O 1
ATOM 665 N N . ASP A 1 86 ? 10.273 -0.137 -6.500 1.00 76.38 86 ASP A N 1
ATOM 666 C CA . ASP A 1 86 ? 11.499 0.176 -7.234 1.00 76.38 86 ASP A CA 1
ATOM 667 C C . ASP A 1 86 ? 12.710 0.438 -6.320 1.00 76.38 8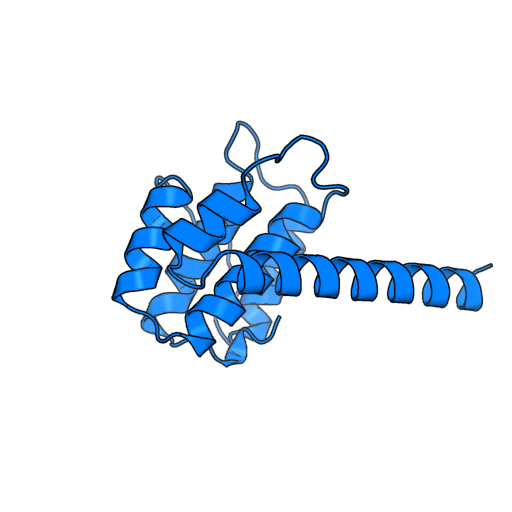6 ASP A C 1
ATOM 669 O O . ASP A 1 86 ? 13.805 0.722 -6.806 1.00 76.38 86 ASP A O 1
ATOM 673 N N . GLY A 1 87 ? 12.561 0.237 -5.006 1.00 68.88 87 GLY A N 1
ATOM 674 C CA . GLY A 1 87 ? 13.656 0.263 -4.043 1.00 68.88 87 GLY A CA 1
ATOM 675 C C . GLY A 1 87 ? 13.331 1.031 -2.767 1.00 68.88 87 GLY A C 1
ATOM 676 O O . GLY A 1 87 ? 12.189 1.110 -2.319 1.00 68.88 87 GLY A O 1
ATOM 677 N N . SER A 1 88 ? 14.382 1.565 -2.151 1.00 58.94 88 SER A N 1
ATOM 678 C CA . SER A 1 88 ? 14.274 2.315 -0.904 1.00 58.94 88 SER A CA 1
ATOM 679 C C . SER A 1 88 ? 13.394 3.559 -1.060 1.00 58.94 88 SER A C 1
ATOM 681 O O . SER A 1 88 ? 13.445 4.248 -2.077 1.00 58.94 88 SER A O 1
ATOM 683 N N . MET A 1 89 ? 12.651 3.891 -0.004 1.00 63.00 89 MET A N 1
ATOM 684 C CA . MET A 1 89 ? 11.967 5.179 0.154 1.00 63.00 89 MET A CA 1
ATOM 685 C C . MET A 1 89 ? 12.947 6.318 0.500 1.00 63.00 89 MET A C 1
ATOM 687 O O . MET A 1 89 ? 12.524 7.349 1.025 1.00 63.00 89 MET A O 1
ATOM 691 N N . ASP A 1 90 ? 14.248 6.151 0.236 1.00 51.03 90 ASP A N 1
ATOM 692 C CA . ASP A 1 90 ? 15.275 7.163 0.479 1.00 51.03 90 ASP A CA 1
ATOM 693 C C . ASP A 1 90 ? 14.901 8.458 -0.257 1.00 51.03 90 ASP A C 1
ATOM 695 O O . ASP A 1 90 ? 14.913 8.530 -1.485 1.00 51.03 90 ASP A O 1
ATOM 699 N N . GLY A 1 91 ? 14.518 9.481 0.512 1.00 51.94 91 GLY A N 1
ATOM 700 C CA . GLY A 1 91 ? 14.054 10.775 -0.000 1.00 51.94 91 GLY A CA 1
ATOM 701 C C . GLY A 1 91 ? 12.551 11.046 0.139 1.00 51.94 91 GLY A C 1
ATOM 702 O O . GLY A 1 91 ? 12.130 12.170 -0.109 1.00 51.94 91 GLY A O 1
ATOM 703 N N . LYS A 1 92 ? 11.740 10.082 0.594 1.00 61.94 92 LYS A N 1
ATOM 704 C CA . LYS A 1 92 ? 10.308 10.268 0.911 1.00 61.94 92 LYS A CA 1
ATOM 705 C C . LYS A 1 92 ? 10.081 10.541 2.403 1.00 61.94 92 LYS A C 1
ATOM 707 O O . LYS A 1 92 ? 9.168 9.991 3.021 1.00 61.94 92 LYS A O 1
ATOM 712 N N . SER A 1 93 ? 10.934 11.372 3.007 1.00 64.00 93 SER A N 1
ATOM 713 C CA . SER A 1 93 ? 10.728 11.841 4.381 1.00 64.00 93 SER A CA 1
ATOM 714 C C . SER A 1 93 ? 9.385 12.568 4.462 1.00 64.00 93 SER A C 1
ATOM 716 O O . SER A 1 93 ? 9.187 13.539 3.738 1.00 64.00 93 SER A O 1
ATOM 718 N N . GLY A 1 94 ? 8.473 12.089 5.307 1.00 83.31 94 GLY A N 1
ATOM 719 C CA . GLY A 1 94 ? 7.128 12.654 5.456 1.00 83.31 94 GLY A CA 1
ATOM 720 C C . GLY A 1 94 ? 6.022 11.905 4.706 1.00 83.31 94 GLY A C 1
ATOM 721 O O . GLY A 1 94 ? 4.870 12.036 5.090 1.00 83.31 94 GLY A O 1
ATOM 722 N N . PHE A 1 95 ? 6.321 11.025 3.739 1.00 88.1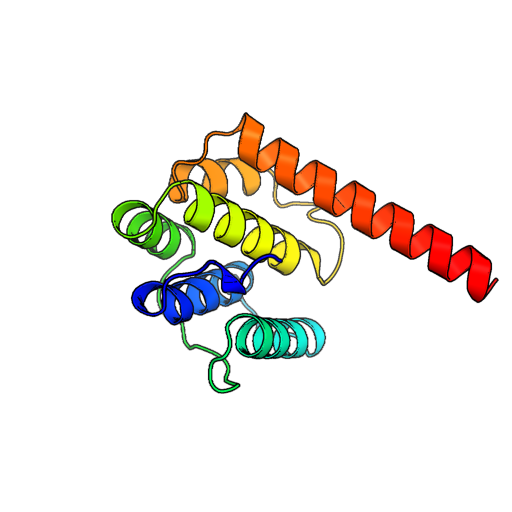2 95 PHE A N 1
ATOM 723 C CA . PHE A 1 95 ? 5.258 10.314 3.001 1.00 88.12 95 PHE A CA 1
ATOM 724 C C . PHE A 1 95 ? 4.405 9.405 3.898 1.00 88.12 95 PHE A C 1
ATOM 726 O O . PHE A 1 95 ? 3.196 9.302 3.716 1.00 88.12 95 PHE A O 1
ATOM 733 N N . ILE A 1 96 ? 5.022 8.751 4.889 1.00 90.81 96 ILE A N 1
ATOM 734 C CA . ILE A 1 96 ? 4.291 7.934 5.872 1.00 90.81 96 ILE A CA 1
ATOM 735 C C . ILE A 1 96 ? 3.324 8.812 6.676 1.00 90.81 96 ILE A C 1
ATOM 737 O O . ILE A 1 96 ? 2.200 8.393 6.944 1.00 90.81 96 ILE A O 1
ATOM 741 N N . GLU A 1 97 ? 3.742 10.029 7.031 1.00 91.81 97 GLU A N 1
ATOM 742 C CA . GLU A 1 97 ? 2.919 10.992 7.768 1.00 91.81 97 GLU A CA 1
ATOM 743 C C . GLU A 1 97 ? 1.776 11.511 6.889 1.00 91.81 97 GLU A C 1
ATOM 745 O O . GLU A 1 97 ? 0.619 11.411 7.289 1.00 91.81 97 GLU A O 1
ATOM 750 N N . GLU A 1 98 ? 2.072 11.937 5.657 1.00 91.50 98 GLU A N 1
ATOM 751 C CA . GLU A 1 98 ? 1.076 12.367 4.666 1.00 91.50 98 GLU A CA 1
ATOM 752 C C . GLU A 1 98 ? 0.028 11.280 4.402 1.00 91.50 98 GLU A C 1
ATOM 754 O O . GLU A 1 98 ? -1.173 11.550 4.354 1.00 91.50 98 GLU A O 1
ATOM 759 N N . LEU A 1 99 ? 0.463 10.025 4.267 1.00 93.50 99 LEU A N 1
ATOM 760 C CA . LEU A 1 99 ? -0.432 8.893 4.066 1.00 93.50 99 LEU A CA 1
ATOM 761 C C . LEU A 1 99 ? -1.280 8.612 5.313 1.00 93.50 99 LEU A C 1
ATOM 763 O O . LEU A 1 99 ? -2.474 8.322 5.196 1.00 93.50 99 LEU A O 1
ATOM 767 N N . ALA A 1 100 ? -0.680 8.694 6.504 1.00 95.12 100 ALA A N 1
ATOM 768 C CA . ALA A 1 100 ? -1.374 8.489 7.772 1.00 95.12 100 ALA A CA 1
ATOM 769 C C . ALA A 1 100 ? -2.460 9.545 8.007 1.00 95.12 100 ALA A C 1
ATOM 771 O O . ALA A 1 100 ? -3.557 9.200 8.463 1.00 95.12 100 ALA A O 1
ATOM 772 N N . GLU A 1 101 ? -2.154 10.804 7.692 1.00 95.44 101 GLU A N 1
ATOM 773 C CA . GLU A 1 101 ? -3.077 11.935 7.752 1.00 95.44 101 GLU A CA 1
ATOM 774 C C . GLU A 1 101 ? -4.181 11.795 6.705 1.00 95.44 101 GLU A C 1
ATOM 776 O O . GLU A 1 101 ? -5.363 11.809 7.059 1.00 95.44 101 GLU A O 1
ATOM 781 N N . GLY A 1 102 ? -3.807 11.562 5.444 1.00 96.00 102 GLY A N 1
ATOM 782 C CA . GLY A 1 102 ? -4.735 11.431 4.324 1.00 96.00 102 GLY A CA 1
ATOM 783 C C . GLY A 1 102 ? -5.762 10.323 4.536 1.00 96.00 102 GLY A C 1
ATOM 784 O O . GLY A 1 102 ? -6.952 10.555 4.360 1.00 96.00 102 GLY A O 1
ATOM 785 N N . LEU A 1 103 ? -5.333 9.142 4.999 1.00 97.06 103 LEU A N 1
ATOM 786 C CA . LEU A 1 103 ? -6.223 8.008 5.282 1.00 97.06 103 LEU A CA 1
ATOM 787 C C . LEU A 1 103 ? -6.800 8.008 6.707 1.00 97.06 103 LEU A C 1
ATOM 789 O O . LEU A 1 103 ? -7.591 7.124 7.049 1.00 97.06 103 LEU A O 1
ATOM 793 N N . LYS A 1 104 ? -6.425 8.963 7.565 1.00 97.31 104 LYS A N 1
ATOM 794 C CA . LYS A 1 104 ? -6.873 9.064 8.967 1.00 97.31 104 LYS A CA 1
ATOM 795 C C . LYS A 1 104 ? -6.694 7.756 9.768 1.00 97.31 104 LYS A C 1
ATOM 797 O O . LYS A 1 104 ? -7.611 7.337 10.482 1.00 97.31 104 LYS A O 1
ATOM 802 N N . ILE A 1 105 ? -5.546 7.081 9.630 1.00 95.56 105 ILE A N 1
ATOM 803 C CA . ILE A 1 105 ? -5.242 5.800 10.321 1.00 95.56 105 ILE A CA 1
ATOM 804 C C . ILE A 1 105 ? -4.309 5.938 11.533 1.00 95.56 105 ILE A C 1
ATOM 806 O O . ILE A 1 105 ? -4.119 4.969 12.269 1.00 95.56 105 ILE A O 1
ATOM 810 N N . GLY A 1 106 ? -3.774 7.138 11.769 1.00 95.00 106 GLY A N 1
ATOM 811 C CA . GLY A 1 106 ? -2.824 7.426 12.844 1.00 95.00 106 GLY A CA 1
ATOM 812 C C . GLY A 1 106 ? -1.383 7.069 12.473 1.00 95.00 106 GLY A C 1
ATOM 813 O O . GLY A 1 106 ? -1.123 6.036 11.852 1.00 95.00 106 GLY A O 1
ATOM 814 N N . LYS A 1 107 ? -0.444 7.930 12.879 1.00 93.88 107 LYS A N 1
ATOM 815 C CA . LYS A 1 107 ? 0.981 7.834 12.535 1.00 93.88 107 LYS A CA 1
ATOM 816 C C . LYS A 1 107 ? 1.608 6.507 12.975 1.00 93.88 107 LYS A C 1
ATOM 818 O O . LYS A 1 107 ? 2.134 5.792 12.131 1.00 93.88 107 LYS A O 1
ATOM 823 N N . ASP A 1 108 ? 1.425 6.113 14.236 1.00 95.75 108 ASP A N 1
ATOM 824 C CA . ASP A 1 108 ? 1.966 4.857 14.781 1.00 95.75 108 ASP A CA 1
ATOM 825 C C . ASP A 1 108 ? 1.515 3.621 13.987 1.00 95.75 108 ASP A C 1
ATOM 827 O O . ASP A 1 108 ? 2.261 2.656 13.828 1.00 95.75 108 ASP A O 1
ATOM 831 N N . THR A 1 109 ? 0.282 3.636 13.465 1.00 96.50 109 THR A N 1
ATOM 832 C CA . THR A 1 109 ? -0.211 2.538 12.625 1.00 96.50 109 THR A CA 1
ATOM 833 C C . THR A 1 109 ? 0.511 2.523 11.284 1.00 96.50 109 THR A C 1
ATOM 835 O O . THR A 1 109 ? 0.930 1.456 10.845 1.00 96.50 109 THR A O 1
ATOM 838 N N . ALA A 1 110 ? 0.660 3.675 10.629 1.00 95.12 110 ALA A N 1
ATOM 839 C CA . ALA A 1 110 ? 1.339 3.762 9.339 1.00 95.12 110 ALA A CA 1
ATOM 840 C C . ALA A 1 110 ? 2.822 3.367 9.449 1.00 95.12 110 ALA A C 1
ATOM 842 O O . ALA A 1 110 ? 3.289 2.547 8.662 1.00 95.12 110 ALA A O 1
ATOM 843 N N . GLU A 1 111 ? 3.527 3.848 10.478 1.00 94.00 111 GLU A N 1
ATOM 844 C CA . GLU A 1 111 ? 4.909 3.449 10.779 1.00 94.00 111 GLU A CA 1
ATOM 845 C C . GLU A 1 111 ? 5.014 1.948 11.066 1.00 94.00 111 GLU A C 1
ATOM 847 O O . GLU A 1 111 ? 5.932 1.274 10.597 1.00 94.00 111 GLU A O 1
ATOM 852 N N . ARG A 1 112 ? 4.042 1.382 11.793 1.00 95.94 112 ARG A N 1
ATOM 853 C CA . ARG A 1 112 ? 4.005 -0.060 12.043 1.00 95.94 112 ARG A CA 1
ATOM 854 C C . ARG A 1 112 ? 3.811 -0.863 10.758 1.00 95.94 112 ARG A C 1
ATOM 856 O O . ARG A 1 112 ? 4.434 -1.913 10.624 1.00 95.94 112 ARG A O 1
ATOM 863 N N . LEU A 1 113 ? 2.949 -0.415 9.845 1.00 95.50 113 LEU A N 1
ATOM 864 C CA . LEU A 1 113 ? 2.747 -1.072 8.549 1.00 95.50 113 LEU A CA 1
ATOM 865 C C . LEU A 1 113 ? 4.020 -1.014 7.699 1.00 95.50 113 LEU A C 1
ATOM 867 O O . LEU A 1 113 ? 4.406 -2.032 7.128 1.00 95.50 113 LEU A O 1
ATOM 871 N N . ASP A 1 114 ? 4.696 0.134 7.672 1.00 92.50 114 ASP A N 1
ATOM 872 C CA . ASP A 1 114 ? 5.955 0.301 6.945 1.00 92.50 114 ASP A CA 1
ATOM 873 C C . ASP A 1 114 ? 7.062 -0.613 7.494 1.00 92.50 114 ASP A C 1
ATOM 875 O O . ASP A 1 114 ? 7.671 -1.382 6.748 1.00 92.50 114 ASP A O 1
ATOM 879 N N . PHE A 1 115 ? 7.226 -0.654 8.818 1.00 92.75 115 PHE A N 1
ATOM 880 C CA . PHE A 1 115 ? 8.154 -1.573 9.480 1.00 92.75 115 PHE A CA 1
ATOM 881 C C . PHE A 1 115 ? 7.865 -3.049 9.153 1.00 92.75 115 PHE A C 1
ATOM 883 O O . PHE A 1 115 ? 8.779 -3.850 8.957 1.00 92.75 115 PHE A O 1
ATOM 890 N N . LEU A 1 116 ? 6.589 -3.441 9.084 1.00 95.06 116 LEU A N 1
ATOM 891 C CA . LEU A 1 116 ? 6.216 -4.808 8.715 1.00 95.06 116 LEU A CA 1
ATOM 892 C C . LEU A 1 116 ? 6.583 -5.129 7.258 1.00 95.06 116 LEU A C 1
ATOM 894 O O . LEU A 1 116 ? 7.041 -6.240 6.990 1.00 95.06 116 LEU A O 1
ATOM 898 N N . LEU A 1 117 ? 6.444 -4.172 6.335 1.00 92.12 117 LEU A N 1
ATOM 899 C CA . LEU A 1 117 ? 6.896 -4.336 4.949 1.00 92.12 117 LEU A CA 1
ATOM 900 C C . LEU A 1 117 ? 8.415 -4.517 4.869 1.00 92.12 117 LEU A C 1
ATOM 902 O O . LEU A 1 117 ? 8.888 -5.381 4.130 1.00 92.12 117 LEU A O 1
ATOM 906 N N . GLU A 1 118 ? 9.174 -3.761 5.661 1.00 90.62 118 GLU A N 1
ATOM 907 C CA . GLU A 1 118 ? 10.631 -3.908 5.752 1.00 90.62 118 GLU A CA 1
ATOM 908 C C . GLU A 1 118 ? 11.053 -5.286 6.245 1.00 90.62 118 GLU A C 1
ATOM 910 O O . GLU A 1 118 ? 11.954 -5.905 5.672 1.00 90.62 118 GLU A O 1
ATOM 915 N N . LEU A 1 119 ? 10.377 -5.799 7.275 1.00 93.62 119 LEU A N 1
ATOM 916 C CA . LEU A 1 119 ? 10.613 -7.153 7.761 1.00 93.62 119 LEU A CA 1
ATOM 917 C C . LEU A 1 119 ? 10.305 -8.203 6.690 1.00 93.62 119 LEU A C 1
ATOM 919 O O . LEU A 1 119 ? 11.096 -9.130 6.511 1.00 93.62 119 LEU A O 1
ATOM 923 N N . CYS A 1 120 ? 9.193 -8.061 5.963 1.00 92.00 120 CYS A N 1
ATOM 924 C CA . CYS A 1 120 ? 8.839 -8.970 4.874 1.00 92.00 120 CYS A CA 1
ATOM 925 C C . CYS A 1 120 ? 9.893 -8.969 3.760 1.00 92.00 120 CYS A C 1
ATOM 927 O O . CYS A 1 120 ? 10.300 -10.039 3.304 1.00 92.00 120 CYS A O 1
ATOM 929 N N . ASP A 1 121 ? 10.363 -7.795 3.342 1.00 89.69 121 ASP A N 1
ATOM 930 C CA . ASP A 1 121 ? 11.385 -7.674 2.303 1.00 89.69 121 ASP A CA 1
ATOM 931 C C . ASP A 1 121 ? 12.749 -8.220 2.762 1.00 89.69 121 ASP A C 1
ATOM 933 O O . ASP A 1 121 ? 13.420 -8.943 2.021 1.00 89.69 121 ASP A O 1
ATOM 937 N N . SER A 1 122 ? 13.145 -7.947 4.008 1.00 91.75 122 SER A N 1
ATOM 938 C CA . SER A 1 122 ? 14.361 -8.510 4.609 1.00 91.75 122 SER A CA 1
ATOM 939 C C . SER A 1 122 ? 14.310 -10.042 4.656 1.00 91.75 122 SER A C 1
ATOM 941 O O . SER A 1 122 ? 15.230 -10.716 4.184 1.00 91.75 122 SER A O 1
ATOM 943 N N . ALA A 1 123 ? 13.194 -10.604 5.131 1.00 95.31 123 ALA A N 1
ATOM 944 C CA . ALA A 1 123 ? 12.980 -12.047 5.162 1.00 95.31 123 ALA A CA 1
ATOM 945 C C . ALA A 1 123 ? 13.010 -12.657 3.753 1.00 95.31 123 ALA A C 1
ATOM 947 O O . ALA A 1 123 ? 13.646 -13.689 3.540 1.00 95.31 123 ALA A O 1
ATOM 948 N N . TYR A 1 124 ? 12.376 -12.013 2.768 1.00 92.25 124 TYR A N 1
ATOM 949 C CA . TYR A 1 124 ? 12.408 -12.466 1.377 1.00 92.25 124 TYR A CA 1
ATOM 950 C C . TYR A 1 124 ? 13.824 -12.469 0.795 1.00 92.25 124 TYR A C 1
ATOM 952 O O . TYR A 1 124 ? 14.226 -13.447 0.159 1.00 92.25 124 TYR A O 1
ATOM 960 N N . ARG A 1 125 ? 14.608 -11.413 1.039 1.00 91.38 125 ARG A N 1
ATOM 961 C CA . ARG A 1 125 ? 16.009 -11.339 0.606 1.00 91.38 125 ARG A CA 1
ATOM 962 C C . ARG A 1 125 ? 16.853 -12.454 1.220 1.00 91.38 125 ARG A C 1
ATOM 964 O O . ARG A 1 125 ? 17.629 -13.075 0.495 1.00 91.38 125 ARG A O 1
ATOM 971 N N . GLU A 1 126 ? 16.670 -12.743 2.506 1.00 96.06 126 GLU A N 1
ATOM 972 C CA . GLU A 1 126 ? 17.397 -13.815 3.193 1.00 96.06 126 GLU A CA 1
ATOM 973 C C . GLU A 1 126 ? 16.991 -15.207 2.694 1.00 96.06 126 GLU A C 1
ATOM 975 O O . GLU A 1 126 ? 17.854 -16.043 2.426 1.00 96.06 126 GLU A O 1
ATOM 980 N N . MET A 1 127 ? 15.694 -15.445 2.465 1.00 96.44 127 MET A N 1
ATOM 981 C CA . MET A 1 127 ? 15.219 -16.683 1.837 1.00 96.44 127 MET A CA 1
ATOM 982 C C . MET A 1 127 ? 15.818 -16.856 0.441 1.00 96.44 127 MET A C 1
ATOM 984 O O . MET A 1 127 ? 16.313 -17.927 0.100 1.00 96.44 127 MET A O 1
ATOM 988 N N . ARG A 1 128 ? 15.819 -15.791 -0.367 1.00 94.75 128 ARG A N 1
ATOM 989 C CA . ARG A 1 128 ? 16.366 -15.822 -1.724 1.00 94.75 128 ARG A CA 1
ATOM 990 C C . ARG A 1 128 ? 17.869 -16.102 -1.731 1.00 94.75 128 ARG A C 1
ATOM 992 O O . ARG A 1 128 ? 18.297 -16.915 -2.541 1.00 94.75 128 ARG A O 1
ATOM 999 N N . ARG A 1 129 ? 18.639 -15.476 -0.835 1.00 95.56 129 ARG A N 1
ATOM 1000 C CA . ARG A 1 129 ? 20.069 -15.767 -0.629 1.00 95.56 129 ARG A CA 1
ATOM 1001 C C . ARG A 1 129 ? 20.279 -17.220 -0.207 1.00 95.56 129 ARG A C 1
ATOM 1003 O O . ARG A 1 129 ? 21.077 -17.937 -0.784 1.00 95.56 129 ARG A O 1
ATOM 1010 N N . THR A 1 130 ? 19.494 -17.700 0.750 1.00 97.00 130 THR A N 1
ATOM 1011 C CA . THR A 1 130 ? 19.585 -19.091 1.213 1.00 97.00 130 THR A CA 1
ATOM 1012 C C . THR A 1 130 ? 19.322 -20.098 0.086 1.00 97.00 130 THR A C 1
ATOM 1014 O O . THR A 1 130 ? 19.989 -21.125 0.009 1.00 97.00 130 THR A O 1
ATOM 1017 N N . ILE A 1 131 ? 18.358 -19.813 -0.796 1.00 96.81 131 ILE A N 1
ATOM 1018 C CA . ILE A 1 131 ? 17.973 -20.706 -1.900 1.00 96.81 131 ILE A CA 1
ATOM 1019 C C . ILE A 1 131 ? 18.934 -20.606 -3.095 1.00 96.81 131 ILE A C 1
ATOM 1021 O O . ILE A 1 131 ? 19.194 -21.617 -3.744 1.00 96.81 131 ILE A O 1
ATOM 1025 N N . LEU A 1 132 ? 19.419 -19.404 -3.427 1.00 94.62 132 LEU A N 1
ATOM 1026 C CA . LEU A 1 132 ? 20.161 -19.139 -4.668 1.00 94.62 132 LEU A CA 1
ATOM 1027 C C . LEU A 1 132 ? 21.675 -18.928 -4.481 1.00 94.62 132 LEU A C 1
ATOM 1029 O O . LEU A 1 132 ? 22.380 -18.910 -5.489 1.00 94.62 132 LEU A O 1
ATOM 1033 N N . GLY A 1 133 ? 22.167 -18.795 -3.243 1.00 74.44 133 GLY A N 1
ATOM 1034 C CA . GLY A 1 133 ? 23.558 -18.455 -2.904 1.00 74.44 133 GLY A CA 1
ATOM 1035 C C . GLY A 1 133 ? 23.814 -16.953 -2.837 1.00 74.44 133 GLY A C 1
ATOM 1036 O O . GLY A 1 133 ? 24.895 -16.540 -3.304 1.00 74.44 133 GLY A O 1
#

Sequence (133 aa):
MFLDVLQEKNREMFLEACVSVTMLDRSLTERERKLVLAYCREMGIAEHIPQSSEGIAGITAMLAERAEVPERKAMALGILAFARIDGSMDGKSGFIEELAEGLKIGKDTAERLDFLLELCDSAYREMRRTILG

pLDDT: mean 89.9, std 11.1, range [47.38, 97.88]